Protein AF-A0A7G9RZK8-F1 (afdb_monomer_lite)

Foldseek 3Di:
DVLVVLLVLLLVLCQQVCLQQALVRDWLVNSCVSSVDHSVSVCVQDVTSLSSVVSNLVVVLVPDALVVAPALVRVVVVLVVCLVVVSRHNLRNVVVSCVVVVVDPPSVVSVVVSQLVNNCVRVVDDSVLSNVLVVLSVVSSVCSVVVNDDPVSVVVSVVCNVPVD

Sequence (165 aa):
MKANN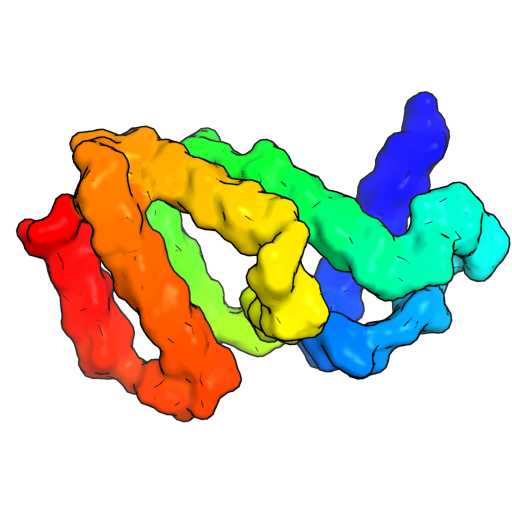AIKAIIESSKQVFITQGLNSVSMTDIVNASGYSRGGVYRYFSNVDEVFEALMMNEITNLNTENFASFNDFLQTEIFELNNIDQTLRLAGYEYMMHHREDSTLAQSIFKKHITLIQNLKQCSESQAHKIFVLLEGLTVLSLSGILDDTTLQQCINLINHEV

pLDDT: mean 94.98, std 6.45, range [56.56, 98.62]

Secondary structure (DSSP, 8-state):
-HHHHHHHHHHHHHHHHHHHH-TTT--HHHHHHHH-S-HHHHHTT-SSHHHHHHHHHHHHHHH--GGG-SSHHHHHHHHHHHHHTGGGSSHHHHHHHHHHTTTS-HHHHHHHHHHHHHHHHHHT--HHHHHHHHHHHHHHHHHHHTT---HHHHHHHHHHHHHT-

InterPro domains:
  IPR001647 DNA-binding HTH domain, TetR-type [PF00440] (10-56)
  IPR001647 DNA-binding HTH domain, TetR-type [PR00455] (10-23)
  IPR001647 DNA-binding HTH domain, TetR-type [PR00455] (31-54)
  IPR001647 DNA-binding HTH domain, TetR-type [PS50977] (4-64)
  IPR009057 Homedomain-like superfamily [SSF46689] (5-65)
  IPR050624 Nucleoid occlusion factor SlmA/HTH-type transcriptional regulator [PTHR43479] (5-66)

Radius of gyration: 17.12 Å; chains: 1; bounding box: 35×30×48 Å

Structure (mmCIF, N/CA/C/O backbone):
data_AF-A0A7G9RZK8-F1
#
_entry.id   AF-A0A7G9RZK8-F1
#
loop_
_atom_site.group_PDB
_atom_site.id
_atom_site.type_symbol
_atom_site.label_atom_id
_atom_site.label_alt_id
_atom_site.label_comp_id
_atom_site.label_asym_id
_atom_site.label_entity_id
_atom_site.label_seq_id
_atom_site.pdbx_PDB_ins_code
_atom_site.Cartn_x
_atom_site.Cartn_y
_atom_site.Cartn_z
_atom_site.occupancy
_atom_site.B_iso_or_equiv
_atom_site.auth_seq_id
_atom_site.auth_comp_id
_atom_site.auth_asym_id
_atom_site.auth_atom_id
_atom_site.pdbx_PDB_model_num
ATOM 1 N N . MET A 1 1 ? 5.409 11.933 25.435 1.00 56.56 1 MET A N 1
ATOM 2 C CA . MET A 1 1 ? 5.989 10.573 25.335 1.00 56.56 1 MET A CA 1
ATOM 3 C C . MET A 1 1 ? 4.927 9.467 25.334 1.00 56.56 1 MET A C 1
ATOM 5 O O . MET A 1 1 ? 4.815 8.797 24.323 1.00 56.56 1 MET A O 1
ATOM 9 N N . LYS A 1 2 ? 4.073 9.316 26.367 1.00 63.31 2 LYS A N 1
ATOM 10 C CA . LYS A 1 2 ? 3.030 8.256 26.406 1.00 63.31 2 LYS A CA 1
ATOM 11 C C . LYS A 1 2 ? 2.013 8.291 25.250 1.00 63.31 2 LYS A C 1
ATOM 13 O O . LYS A 1 2 ? 1.656 7.240 24.739 1.00 63.31 2 LYS A O 1
ATOM 18 N N . ALA A 1 3 ? 1.572 9.481 24.832 1.00 66.81 3 ALA A N 1
ATOM 19 C CA . ALA A 1 3 ? 0.583 9.619 23.759 1.00 66.81 3 ALA A CA 1
ATOM 20 C C . ALA A 1 3 ? 1.098 9.140 22.393 1.00 66.81 3 ALA A C 1
ATOM 22 O O . ALA A 1 3 ? 0.362 8.495 21.661 1.00 66.81 3 ALA A O 1
ATOM 23 N N . ASN A 1 4 ? 2.375 9.389 22.094 1.00 78.12 4 ASN A N 1
ATOM 24 C CA . ASN A 1 4 ? 2.973 9.000 20.818 1.00 78.12 4 ASN A CA 1
ATOM 25 C C . ASN A 1 4 ? 3.124 7.469 20.710 1.00 78.12 4 ASN A C 1
ATOM 27 O O . ASN A 1 4 ? 2.929 6.893 19.648 1.00 78.12 4 ASN A O 1
ATOM 31 N N . ASN A 1 5 ? 3.389 6.795 21.835 1.00 87.19 5 ASN A N 1
ATOM 32 C CA . ASN A 1 5 ? 3.455 5.333 21.880 1.00 87.19 5 ASN A CA 1
ATOM 33 C C . ASN A 1 5 ? 2.073 4.684 21.712 1.00 87.19 5 ASN A C 1
ATOM 35 O O . ASN A 1 5 ? 1.975 3.650 21.065 1.00 87.19 5 ASN A O 1
ATOM 39 N N . ALA A 1 6 ? 1.016 5.289 22.270 1.00 91.94 6 ALA A N 1
ATOM 40 C CA . ALA A 1 6 ? -0.349 4.790 22.106 1.00 91.94 6 ALA A CA 1
ATOM 41 C C . ALA A 1 6 ? -0.831 4.913 20.654 1.00 91.94 6 ALA A C 1
ATOM 43 O O . ALA A 1 6 ? -1.347 3.946 20.112 1.00 91.94 6 ALA A O 1
ATOM 44 N N . ILE A 1 7 ? -0.590 6.063 20.013 1.00 94.69 7 ILE A N 1
ATOM 45 C CA . ILE A 1 7 ? -0.893 6.274 18.589 1.00 94.69 7 ILE A CA 1
ATOM 46 C C . ILE A 1 7 ? -0.192 5.213 17.737 1.00 94.69 7 ILE A C 1
ATOM 48 O O . ILE A 1 7 ? -0.860 4.513 16.985 1.00 94.69 7 ILE A O 1
ATOM 52 N N . LYS A 1 8 ? 1.126 5.034 17.920 1.00 93.88 8 LYS A N 1
ATOM 53 C CA . LYS A 1 8 ? 1.900 4.007 17.207 1.00 93.88 8 LYS A CA 1
ATOM 54 C C . LYS A 1 8 ? 1.340 2.599 17.415 1.00 93.88 8 LYS A C 1
ATOM 56 O O . LYS A 1 8 ? 1.159 1.866 16.457 1.00 93.88 8 LYS A O 1
ATOM 61 N N . ALA A 1 9 ? 1.025 2.223 18.650 1.00 94.94 9 ALA A N 1
ATOM 62 C CA . ALA A 1 9 ? 0.469 0.901 18.923 1.00 94.94 9 ALA A CA 1
ATOM 63 C C . ALA A 1 9 ? -0.904 0.692 18.256 1.00 94.94 9 ALA A C 1
ATOM 65 O O . ALA A 1 9 ? -1.165 -0.385 17.722 1.00 94.94 9 ALA A O 1
ATOM 66 N N . ILE A 1 10 ? -1.765 1.716 18.243 1.00 97.25 10 ILE A N 1
ATOM 67 C CA . ILE A 1 10 ? -3.075 1.655 17.582 1.00 97.25 10 ILE A CA 1
ATOM 68 C C . ILE A 1 10 ? -2.917 1.513 16.061 1.00 97.25 10 ILE A C 1
ATOM 70 O O . ILE A 1 10 ? -3.560 0.644 15.482 1.00 97.25 10 ILE A O 1
ATOM 74 N N . ILE A 1 11 ? -2.054 2.298 15.406 1.00 96.81 11 ILE A N 1
ATOM 75 C CA . ILE A 1 11 ? -1.876 2.190 13.945 1.00 96.81 11 ILE A CA 1
ATOM 76 C C . ILE A 1 11 ? -1.259 0.841 13.541 1.00 96.81 11 ILE A C 1
ATOM 78 O O . ILE A 1 11 ? -1.770 0.195 12.632 1.00 96.81 11 ILE A O 1
ATOM 82 N N . GLU A 1 12 ? -0.235 0.361 14.259 1.00 95.50 12 GLU A N 1
ATOM 83 C CA . GLU A 1 12 ? 0.442 -0.908 13.944 1.00 95.50 12 GLU A CA 1
ATOM 84 C C . GLU A 1 12 ? -0.493 -2.110 14.129 1.00 95.50 12 GLU A C 1
ATOM 86 O O . GLU A 1 12 ? -0.536 -3.011 13.296 1.00 95.50 12 GLU A O 1
ATOM 91 N N . SER A 1 13 ? -1.308 -2.108 15.188 1.00 95.38 13 SER A N 1
ATOM 92 C CA . SER A 1 13 ? -2.320 -3.155 15.399 1.00 95.38 13 SER A CA 1
ATOM 93 C C . SER A 1 13 ? -3.457 -3.101 14.376 1.00 95.38 13 SER A C 1
ATOM 95 O O . SER A 1 13 ? -3.993 -4.142 13.997 1.00 95.38 13 SER A O 1
ATOM 97 N N . SER A 1 14 ? -3.800 -1.908 13.887 1.00 97.38 14 SER A N 1
ATOM 98 C CA . SER A 1 14 ? -4.831 -1.730 12.858 1.00 97.38 14 SER A CA 1
ATOM 99 C C . SER A 1 14 ? -4.355 -2.153 11.469 1.00 97.38 14 SER A C 1
ATOM 101 O O . SER A 1 14 ? -5.181 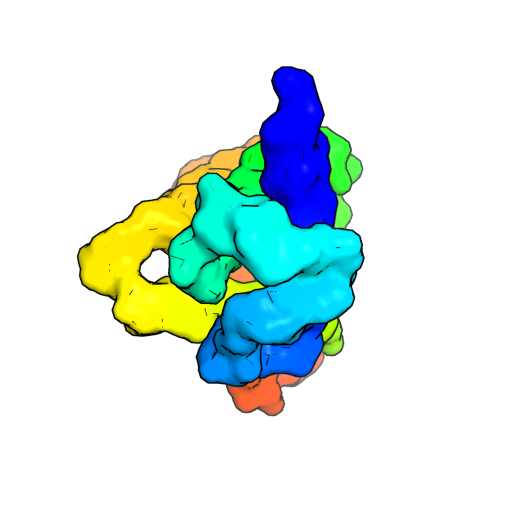-2.492 10.625 1.00 97.38 14 SER A O 1
ATOM 103 N N . LYS A 1 15 ? -3.039 -2.194 11.221 1.00 98.19 15 LYS A N 1
ATOM 104 C CA . LYS A 1 15 ? -2.464 -2.578 9.924 1.00 98.19 15 LYS A CA 1
ATOM 105 C C . LYS A 1 15 ? -2.999 -3.920 9.427 1.00 98.19 15 LYS A C 1
ATOM 107 O O . LYS A 1 15 ? -3.496 -4.000 8.309 1.00 98.19 15 LYS A O 1
ATOM 112 N N . GLN A 1 16 ? -2.981 -4.951 10.275 1.00 97.19 16 GL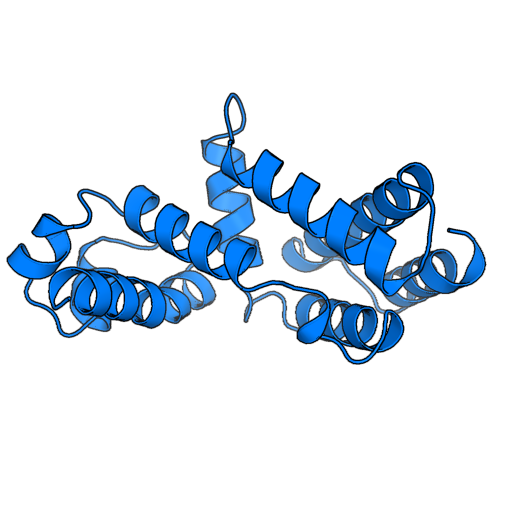N A N 1
ATOM 113 C CA . GLN A 1 16 ? -3.479 -6.277 9.891 1.00 97.19 16 GLN A CA 1
ATOM 114 C C . GLN A 1 16 ? -4.994 -6.285 9.643 1.00 97.19 16 GLN A C 1
ATOM 116 O O . GLN A 1 16 ? -5.481 -7.022 8.787 1.00 97.19 16 GLN A O 1
ATOM 121 N N . VAL A 1 17 ? -5.746 -5.457 10.371 1.00 98.12 17 VAL A N 1
ATOM 122 C CA . VAL A 1 17 ? -7.194 -5.306 10.179 1.00 98.12 17 VAL A CA 1
ATOM 123 C C . VAL A 1 17 ? -7.482 -4.757 8.777 1.00 98.12 17 VAL A C 1
ATOM 125 O O . VAL A 1 17 ? -8.286 -5.340 8.057 1.00 98.12 17 VAL A O 1
ATOM 128 N N . PHE A 1 18 ? -6.755 -3.724 8.342 1.00 98.62 18 PHE A N 1
ATOM 129 C CA . PHE A 1 18 ? -6.896 -3.167 6.992 1.00 98.62 18 PHE A CA 1
ATOM 130 C C . PHE A 1 18 ? -6.419 -4.109 5.884 1.00 98.62 18 PHE A C 1
ATOM 132 O O . PHE A 1 18 ? -7.090 -4.202 4.859 1.00 98.62 18 PHE A O 1
ATOM 139 N N . ILE A 1 19 ? -5.307 -4.826 6.089 1.00 98.31 19 ILE A N 1
ATOM 140 C CA . ILE A 1 19 ? -4.813 -5.830 5.130 1.00 98.31 19 ILE A CA 1
ATOM 141 C C . ILE A 1 19 ? -5.876 -6.911 4.895 1.00 98.31 19 ILE A C 1
ATOM 143 O O . ILE A 1 19 ? -6.170 -7.265 3.762 1.00 98.31 19 ILE A O 1
ATOM 147 N N . THR A 1 20 ? -6.485 -7.417 5.969 1.00 96.44 20 THR A N 1
ATOM 148 C CA . THR A 1 20 ? -7.386 -8.578 5.881 1.00 96.44 20 THR A CA 1
ATOM 149 C C . THR A 1 20 ? -8.798 -8.250 5.410 1.00 96.44 20 THR A C 1
ATOM 151 O O . THR A 1 20 ? -9.460 -9.124 4.857 1.00 96.44 20 THR A O 1
ATOM 154 N N . GLN A 1 21 ? -9.288 -7.034 5.658 1.00 96.81 21 GLN A N 1
ATOM 155 C CA . GLN A 1 21 ? -10.700 -6.692 5.444 1.00 96.81 21 GLN A CA 1
ATOM 156 C C . GLN A 1 21 ? -10.932 -5.647 4.343 1.00 96.81 21 GLN A C 1
ATOM 158 O O . GLN A 1 21 ? -12.068 -5.507 3.881 1.00 96.81 21 GLN A O 1
ATOM 163 N N . GLY A 1 22 ? -9.895 -4.907 3.932 1.00 97.50 22 GLY A N 1
ATOM 164 C CA . GLY A 1 22 ? -10.065 -3.653 3.192 1.00 97.50 22 GLY A CA 1
ATOM 165 C C . GLY A 1 22 ? -10.598 -2.531 4.092 1.00 97.50 22 GLY A C 1
ATOM 166 O O . GLY A 1 22 ? -11.106 -2.776 5.181 1.00 97.50 22 GLY A O 1
ATOM 167 N N . LEU A 1 23 ? -10.492 -1.278 3.660 1.00 97.19 23 LEU A N 1
ATOM 168 C CA . LEU A 1 23 ? -10.999 -0.118 4.397 1.00 97.19 23 LEU A CA 1
ATOM 169 C C . LEU A 1 23 ? -12.522 -0.179 4.568 1.00 97.19 23 LEU A C 1
ATOM 171 O O . LEU A 1 23 ? -13.032 0.061 5.661 1.00 97.19 23 LEU A O 1
ATOM 175 N N . ASN A 1 24 ? -13.245 -0.525 3.500 1.00 96.50 24 ASN A N 1
ATOM 176 C CA . ASN A 1 24 ? -14.708 -0.425 3.454 1.00 96.50 24 ASN A CA 1
ATOM 177 C C . ASN A 1 24 ? -15.426 -1.325 4.472 1.00 96.50 24 ASN A C 1
ATOM 179 O O . ASN A 1 24 ? -16.560 -1.040 4.859 1.00 96.50 24 ASN A O 1
ATOM 183 N N . SER A 1 25 ? -14.779 -2.414 4.888 1.00 97.25 25 SER A N 1
ATOM 184 C CA . SER A 1 25 ? -15.347 -3.391 5.823 1.00 97.25 25 SER A CA 1
ATOM 185 C C . SER A 1 25 ? -14.935 -3.146 7.277 1.00 97.25 25 SER A C 1
ATOM 187 O O . SER A 1 25 ? -15.498 -3.770 8.175 1.00 97.25 25 SER A O 1
ATOM 189 N N . VAL A 1 26 ? -13.972 -2.254 7.528 1.00 98.12 26 VAL A N 1
ATOM 190 C CA . VAL A 1 26 ? -13.410 -2.025 8.863 1.00 98.12 26 VAL A CA 1
ATOM 191 C C . VAL A 1 26 ? -14.268 -1.058 9.665 1.00 98.12 26 VAL A C 1
ATOM 193 O O . VAL A 1 26 ? -14.682 -0.005 9.186 1.00 98.12 26 VAL A O 1
ATOM 196 N N . SER A 1 27 ? -14.487 -1.380 10.940 1.00 98.25 27 SER A N 1
ATOM 197 C CA . SER A 1 27 ? -15.130 -0.489 11.902 1.00 98.25 27 SER A CA 1
ATOM 198 C C . SER A 1 27 ? -14.176 -0.031 13.009 1.00 98.25 27 SER A C 1
ATOM 200 O O . SER A 1 27 ? -13.192 -0.687 13.355 1.00 98.25 27 SER A O 1
ATOM 202 N N . MET A 1 28 ? -14.534 1.064 13.689 1.00 98.06 28 MET A N 1
ATOM 203 C CA . MET A 1 28 ? -13.837 1.479 14.915 1.00 98.06 28 MET A CA 1
ATOM 204 C C . MET A 1 28 ? -13.872 0.411 16.018 1.00 98.06 28 MET A C 1
ATOM 206 O O . MET A 1 28 ? -13.020 0.418 16.903 1.00 98.06 28 MET A O 1
ATOM 210 N N . THR A 1 29 ? -14.860 -0.489 16.011 1.00 98.25 29 THR A N 1
ATOM 211 C CA . THR A 1 29 ? -14.911 -1.597 16.973 1.00 98.25 29 THR A CA 1
ATOM 212 C C . THR A 1 29 ? -13.813 -2.618 16.676 1.00 98.25 29 THR A C 1
ATOM 214 O O . THR A 1 29 ? -13.164 -3.072 17.616 1.00 98.25 29 THR A O 1
ATOM 217 N N . ASP A 1 30 ? -13.545 -2.913 15.402 1.00 98.31 30 ASP A N 1
ATOM 218 C CA . ASP A 1 30 ? -12.468 -3.827 14.996 1.00 98.31 30 ASP A CA 1
ATOM 219 C C . ASP A 1 30 ? -11.102 -3.272 15.403 1.00 98.31 30 ASP A C 1
ATOM 221 O O . ASP A 1 30 ? -10.303 -3.975 16.019 1.00 98.31 30 ASP A O 1
ATOM 225 N N . ILE A 1 31 ? -10.885 -1.974 15.171 1.00 98.19 31 ILE A N 1
ATOM 226 C CA . ILE A 1 31 ? -9.670 -1.251 15.575 1.00 98.19 31 ILE A CA 1
ATOM 227 C C . ILE A 1 31 ? -9.483 -1.276 17.096 1.00 98.19 31 ILE A C 1
ATOM 229 O O . ILE A 1 31 ? -8.402 -1.592 17.594 1.00 98.19 31 ILE A O 1
ATOM 233 N N . VAL A 1 32 ? -10.539 -0.980 17.864 1.00 97.75 32 VAL A N 1
ATOM 234 C CA . VAL A 1 32 ? -10.491 -1.045 19.334 1.00 97.75 32 VAL A CA 1
ATOM 235 C C . VAL A 1 32 ? -10.103 -2.446 19.798 1.00 97.75 32 VAL A C 1
ATOM 237 O O . VAL A 1 32 ? -9.190 -2.576 20.615 1.00 97.75 32 VAL A O 1
ATOM 240 N N . ASN A 1 33 ? -10.737 -3.479 19.241 1.00 97.31 33 ASN A N 1
ATOM 241 C CA . ASN A 1 33 ? -10.473 -4.870 19.600 1.00 97.31 33 ASN A CA 1
ATOM 242 C C . ASN A 1 33 ? -9.036 -5.291 19.262 1.00 97.31 33 ASN A C 1
ATOM 244 O O . ASN A 1 33 ? -8.381 -5.917 20.093 1.00 97.31 33 ASN A O 1
ATOM 248 N N . ALA A 1 34 ? -8.531 -4.916 18.085 1.00 96.94 34 ALA A N 1
ATOM 249 C CA . ALA A 1 34 ? -7.171 -5.234 17.653 1.00 96.94 34 ALA A CA 1
ATOM 250 C C . ALA A 1 34 ? -6.100 -4.496 18.473 1.00 96.94 34 ALA A C 1
ATOM 252 O O . ALA A 1 34 ? -5.037 -5.048 18.750 1.00 96.94 34 ALA A O 1
ATOM 253 N N . SER A 1 35 ? -6.384 -3.261 18.896 1.00 95.25 35 SER A N 1
ATOM 254 C CA . SER A 1 35 ? -5.400 -2.406 19.568 1.00 95.25 35 SER A CA 1
ATOM 255 C C . SER A 1 35 ? -5.065 -2.807 21.004 1.00 95.25 35 SER A C 1
ATOM 257 O O . SER A 1 35 ? -4.029 -2.403 21.530 1.00 95.25 35 SER A O 1
ATOM 259 N N . GLY A 1 36 ? -5.954 -3.543 21.678 1.00 92.19 36 GLY A N 1
ATOM 260 C CA . GLY A 1 36 ? -5.846 -3.811 23.116 1.00 92.19 36 GLY A CA 1
ATOM 261 C C . GLY A 1 36 ? -6.041 -2.573 24.011 1.00 92.19 36 GLY A C 1
ATOM 262 O O . GLY A 1 36 ? -5.923 -2.677 25.234 1.00 92.19 36 GLY A O 1
ATOM 263 N N . TYR A 1 37 ? -6.357 -1.404 23.440 1.00 95.44 37 TYR A N 1
ATOM 264 C CA . TYR A 1 37 ? -6.718 -0.196 24.182 1.00 95.44 37 TYR A CA 1
ATOM 265 C C . TYR A 1 37 ? -8.225 -0.143 24.450 1.00 95.44 37 TYR A C 1
ATOM 267 O O . TYR A 1 37 ? -9.042 -0.716 23.733 1.00 95.44 37 TYR A O 1
ATOM 275 N N . SER A 1 38 ? -8.625 0.587 25.496 1.00 96.19 38 SER A N 1
ATOM 276 C CA . SER A 1 38 ? -10.048 0.814 25.759 1.00 96.19 38 SER A CA 1
ATOM 277 C C . SER A 1 38 ? -10.684 1.648 24.646 1.00 96.19 38 SER A C 1
ATOM 279 O O . SER A 1 38 ? -10.022 2.485 24.030 1.00 96.19 38 SER A O 1
ATOM 281 N N . ARG A 1 39 ? -12.002 1.502 24.454 1.00 96.75 39 ARG A N 1
ATOM 282 C CA . ARG A 1 39 ? -12.765 2.318 23.495 1.00 96.75 39 ARG A CA 1
ATOM 283 C C . ARG A 1 39 ? -12.500 3.815 23.696 1.00 96.75 39 ARG A C 1
ATOM 285 O O . ARG A 1 39 ? -12.073 4.487 22.770 1.00 96.75 39 ARG A O 1
ATOM 292 N N . GLY A 1 40 ? -12.650 4.326 24.920 1.00 96.62 40 GLY A N 1
ATOM 293 C CA . GLY A 1 40 ? -12.341 5.730 25.223 1.00 96.62 40 GLY A CA 1
ATOM 294 C C . GLY A 1 40 ? -10.870 6.110 24.992 1.00 96.62 40 GLY A C 1
ATOM 295 O O . GLY A 1 40 ? -10.580 7.261 24.689 1.00 96.62 40 GLY A O 1
ATOM 296 N N . GLY A 1 41 ? -9.941 5.154 25.102 1.00 95.06 41 GLY A N 1
ATOM 297 C CA . GLY A 1 41 ? -8.522 5.349 24.811 1.00 95.06 41 GLY A CA 1
ATOM 298 C C . GLY A 1 41 ? -8.224 5.520 23.322 1.00 95.06 41 GLY A C 1
ATOM 299 O O . GLY A 1 41 ? -7.440 6.399 22.979 1.00 95.06 41 GLY A O 1
ATOM 300 N N . VAL A 1 42 ? -8.869 4.739 22.450 1.00 97.38 42 VAL A N 1
ATOM 301 C CA . VAL A 1 42 ? -8.741 4.874 20.986 1.00 97.38 42 VAL A CA 1
ATOM 302 C C . VAL A 1 42 ? -9.442 6.137 20.495 1.00 97.38 42 VAL A C 1
ATOM 304 O O . VAL A 1 42 ? -8.816 6.958 19.830 1.00 97.38 42 VAL A O 1
ATOM 307 N N . TYR A 1 43 ? -10.693 6.358 20.917 1.00 97.44 43 TYR A N 1
ATOM 308 C CA . TYR A 1 43 ? -11.485 7.536 20.530 1.00 97.44 43 TYR A CA 1
ATOM 309 C C . TYR A 1 43 ? -10.909 8.867 21.032 1.00 97.44 43 TYR A C 1
ATOM 311 O O . TYR A 1 43 ? -11.305 9.933 20.574 1.00 97.44 43 TYR A O 1
ATOM 319 N N . ARG A 1 44 ? -9.957 8.831 21.971 1.00 96.75 44 ARG A N 1
ATOM 320 C CA . ARG A 1 44 ? -9.187 10.015 22.363 1.00 96.75 44 ARG A CA 1
ATOM 321 C C . ARG A 1 44 ? -8.234 10.493 21.261 1.00 96.75 44 ARG A C 1
ATOM 323 O O . ARG A 1 44 ? -7.861 11.663 21.275 1.00 96.75 44 ARG A O 1
ATOM 330 N N . TYR A 1 45 ? -7.790 9.594 20.385 1.00 96.94 45 TYR A N 1
ATOM 331 C CA . TYR A 1 45 ? -6.814 9.879 19.331 1.00 96.94 45 TYR A CA 1
ATOM 332 C C . TYR A 1 45 ? -7.422 9.870 17.935 1.00 96.94 45 TYR A C 1
ATOM 334 O O . TYR A 1 45 ? -6.958 10.635 17.100 1.00 96.94 45 TYR A O 1
ATOM 342 N N . PHE A 1 46 ? -8.424 9.021 17.706 1.00 97.88 46 PHE A N 1
ATOM 343 C CA . PHE A 1 46 ? -9.016 8.816 16.392 1.00 97.88 46 PHE A CA 1
ATOM 344 C C . PHE A 1 46 ? -10.535 8.777 16.485 1.00 97.88 46 PHE A C 1
ATOM 346 O O . PHE A 1 46 ? -11.103 7.951 17.204 1.00 97.88 46 PHE A O 1
ATOM 353 N N . SER A 1 47 ? -11.192 9.666 15.754 1.00 97.62 47 SER A N 1
ATOM 354 C CA . SER A 1 47 ? -12.646 9.825 15.767 1.00 97.62 47 SER A CA 1
ATOM 355 C C . SER A 1 47 ? -13.350 8.824 14.851 1.00 97.62 47 SER A C 1
ATOM 357 O O . SER A 1 47 ? -14.517 8.495 15.074 1.00 97.62 47 SER A O 1
ATOM 359 N N . ASN A 1 48 ? -12.657 8.353 13.815 1.00 97.94 48 ASN A N 1
ATOM 360 C CA . ASN A 1 48 ? -13.190 7.493 12.764 1.00 97.94 48 ASN A CA 1
ATOM 361 C C . ASN A 1 48 ? -12.080 6.614 12.150 1.00 97.94 48 ASN A C 1
ATOM 363 O O . ASN A 1 48 ? -10.909 6.734 12.510 1.00 97.94 48 ASN A O 1
ATOM 367 N N . VAL A 1 49 ? -12.478 5.710 11.250 1.00 98.06 49 VAL A N 1
ATOM 368 C CA . VAL A 1 49 ? -11.586 4.746 10.583 1.00 98.06 49 VAL A CA 1
ATOM 369 C C . VAL A 1 49 ? -10.588 5.447 9.657 1.00 98.06 49 VAL A C 1
ATOM 371 O O . VAL A 1 49 ? -9.417 5.068 9.650 1.00 98.06 49 VAL A O 1
ATOM 374 N N . ASP A 1 50 ? -11.022 6.492 8.950 1.00 96.69 50 ASP A N 1
ATOM 375 C CA . ASP A 1 50 ? -10.187 7.254 8.015 1.00 96.69 50 ASP A CA 1
ATOM 376 C C . ASP A 1 50 ? -9.003 7.914 8.727 1.00 96.69 50 ASP A C 1
ATOM 378 O O . ASP A 1 50 ? -7.871 7.768 8.281 1.00 96.69 50 ASP A O 1
ATOM 382 N N . GLU A 1 51 ? -9.213 8.531 9.895 1.00 97.25 51 GLU A N 1
ATOM 383 C CA . GLU A 1 51 ? -8.129 9.131 10.687 1.00 97.25 51 GLU A CA 1
ATOM 384 C C . GLU A 1 51 ? -7.079 8.088 11.117 1.00 97.25 51 GLU A C 1
ATOM 386 O O . GLU A 1 51 ? -5.881 8.382 11.155 1.00 97.25 51 GLU A O 1
ATOM 391 N N . VAL A 1 52 ? -7.505 6.856 11.433 1.00 98.12 52 VAL A N 1
ATOM 392 C CA . VAL A 1 52 ? -6.576 5.759 11.762 1.00 98.12 52 VAL A CA 1
ATOM 393 C C . VAL A 1 52 ? -5.805 5.330 10.518 1.00 98.12 52 VAL A C 1
ATOM 395 O O . VAL A 1 52 ? -4.587 5.145 10.583 1.00 98.12 52 VAL A O 1
ATOM 398 N N . PHE A 1 53 ? -6.503 5.174 9.392 1.00 97.94 53 PHE A N 1
ATOM 399 C CA . PHE A 1 53 ? -5.910 4.734 8.137 1.00 97.94 53 PHE A CA 1
ATOM 400 C C . PHE A 1 53 ? -4.919 5.762 7.578 1.00 97.94 53 PHE A C 1
ATOM 402 O O . PHE A 1 53 ? -3.800 5.405 7.217 1.00 97.94 53 PHE A O 1
ATOM 409 N N . GLU A 1 54 ? -5.270 7.047 7.585 1.00 96.50 54 GLU A N 1
ATOM 410 C CA . GLU A 1 54 ? -4.378 8.143 7.202 1.00 96.50 54 GLU A CA 1
ATOM 411 C C . GLU A 1 54 ? -3.116 8.164 8.062 1.00 96.50 54 GLU A C 1
ATOM 413 O O . GLU A 1 54 ? -2.006 8.247 7.533 1.00 96.50 54 GLU A O 1
ATOM 418 N N . ALA A 1 55 ? -3.262 8.049 9.386 1.00 96.88 55 ALA A N 1
ATOM 419 C CA . ALA A 1 55 ? -2.120 8.030 10.294 1.00 96.88 55 ALA A CA 1
ATOM 420 C C . ALA A 1 55 ? -1.208 6.818 10.051 1.00 96.88 55 ALA A C 1
ATOM 422 O O . ALA A 1 55 ? 0.018 6.960 10.076 1.00 96.88 55 ALA A O 1
ATOM 423 N N . LEU A 1 56 ? -1.790 5.646 9.777 1.00 97.81 56 LEU A N 1
ATOM 424 C CA . LEU A 1 56 ? -1.051 4.452 9.372 1.00 97.81 56 LEU A CA 1
ATOM 425 C C . LEU A 1 56 ? -0.290 4.698 8.062 1.00 97.81 56 LEU A C 1
ATOM 427 O O . LEU A 1 56 ? 0.924 4.519 8.021 1.00 97.81 56 LEU A O 1
ATOM 431 N N . MET A 1 57 ? -0.965 5.163 7.013 1.00 97.38 57 MET A N 1
ATOM 432 C CA . MET A 1 57 ? -0.340 5.372 5.706 1.00 97.38 57 MET A CA 1
ATOM 433 C C . MET A 1 57 ? 0.739 6.458 5.738 1.00 97.38 57 MET A C 1
ATOM 435 O O . MET A 1 57 ? 1.792 6.297 5.125 1.00 97.38 57 MET A O 1
ATOM 439 N N . MET A 1 58 ? 0.543 7.539 6.498 1.00 95.62 58 MET A N 1
ATOM 440 C CA . MET A 1 58 ? 1.582 8.553 6.709 1.00 95.62 58 MET A CA 1
ATOM 441 C C . MET A 1 58 ? 2.806 7.982 7.431 1.00 95.62 58 MET A C 1
ATOM 443 O O . MET A 1 58 ? 3.935 8.358 7.103 1.00 95.62 58 MET A O 1
ATOM 447 N N . ASN A 1 59 ? 2.614 7.061 8.382 1.00 95.62 59 ASN A N 1
ATOM 448 C CA . ASN A 1 59 ? 3.714 6.342 9.024 1.00 95.62 59 ASN A CA 1
ATOM 449 C C . ASN A 1 59 ? 4.464 5.463 8.007 1.00 95.62 59 ASN A C 1
ATOM 451 O O . ASN A 1 59 ? 5.687 5.566 7.927 1.00 95.62 59 ASN A O 1
ATOM 455 N N . GLU A 1 60 ? 3.761 4.690 7.171 1.00 95.94 60 GLU A N 1
ATOM 456 C CA . GLU A 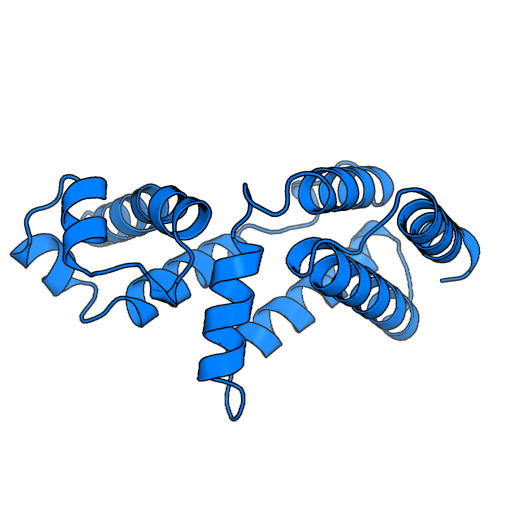1 60 ? 4.376 3.878 6.104 1.00 95.94 60 GLU A CA 1
ATOM 457 C C . GLU A 1 60 ? 5.176 4.744 5.110 1.00 95.94 60 GLU A C 1
ATOM 459 O O . GLU A 1 60 ? 6.351 4.484 4.865 1.00 95.94 60 GLU A O 1
ATOM 464 N N . ILE A 1 61 ? 4.593 5.840 4.609 1.00 95.75 61 ILE A N 1
ATOM 465 C CA . ILE A 1 61 ? 5.244 6.776 3.668 1.00 95.75 61 ILE A CA 1
ATOM 466 C C . ILE A 1 61 ? 6.483 7.432 4.288 1.00 95.75 61 ILE A C 1
ATOM 468 O O . ILE A 1 61 ? 7.499 7.637 3.617 1.00 95.75 61 ILE A O 1
ATOM 472 N N . THR A 1 62 ? 6.413 7.788 5.571 1.00 94.56 62 THR A N 1
ATOM 473 C CA . THR A 1 62 ? 7.545 8.386 6.291 1.00 94.56 62 THR A CA 1
ATOM 474 C C . THR A 1 62 ? 8.691 7.387 6.430 1.00 94.56 62 THR A C 1
ATOM 476 O O . THR A 1 62 ? 9.856 7.754 6.255 1.00 94.56 62 THR A O 1
ATOM 479 N N . ASN A 1 63 ? 8.359 6.124 6.695 1.00 94.44 63 ASN A N 1
ATOM 480 C CA . ASN A 1 63 ? 9.327 5.057 6.916 1.00 94.44 63 ASN A CA 1
ATOM 481 C C . ASN A 1 63 ? 9.886 4.463 5.615 1.00 94.44 63 ASN A C 1
ATOM 483 O O . ASN A 1 63 ? 10.969 3.892 5.661 1.00 94.44 63 ASN A O 1
ATOM 487 N N . LEU A 1 64 ? 9.213 4.645 4.474 1.00 95.19 64 LEU A N 1
ATOM 488 C CA . LEU A 1 64 ? 9.673 4.199 3.158 1.00 95.19 64 LEU A CA 1
ATOM 489 C C . LEU A 1 64 ? 10.864 5.036 2.674 1.00 95.19 64 LEU A C 1
ATOM 491 O O . LEU A 1 64 ? 10.700 6.147 2.198 1.00 95.19 64 LEU A O 1
ATOM 495 N N . ASN A 1 65 ? 12.086 4.548 2.764 1.00 94.75 65 ASN A N 1
ATOM 496 C CA . ASN A 1 65 ? 13.291 5.285 2.392 1.00 94.75 65 ASN A CA 1
ATOM 497 C C . ASN A 1 65 ? 14.237 4.404 1.573 1.00 94.75 65 ASN A C 1
ATOM 499 O O . ASN A 1 65 ? 14.109 3.185 1.529 1.00 94.75 65 ASN A O 1
ATOM 503 N N . THR A 1 66 ? 15.218 5.021 0.914 1.00 93.44 66 THR A N 1
ATOM 504 C CA . THR A 1 66 ? 16.209 4.289 0.107 1.00 93.44 66 THR A CA 1
ATOM 505 C C . THR A 1 66 ? 16.999 3.283 0.940 1.00 93.44 66 THR A C 1
ATOM 507 O O . THR A 1 66 ? 17.369 2.239 0.430 1.00 93.44 66 THR A O 1
ATOM 510 N N . GLU A 1 67 ? 17.219 3.573 2.224 1.00 94.88 67 GLU A N 1
ATOM 511 C CA . GLU A 1 67 ? 17.919 2.698 3.174 1.00 94.88 67 GLU A CA 1
ATOM 512 C C . GLU A 1 67 ? 17.176 1.383 3.455 1.00 94.88 67 GLU A C 1
ATOM 514 O O . GLU A 1 67 ? 17.785 0.438 3.951 1.00 94.88 67 GLU A O 1
ATOM 519 N N . ASN A 1 68 ? 15.881 1.298 3.130 1.00 95.38 68 ASN A N 1
ATOM 520 C CA . ASN A 1 68 ? 15.126 0.052 3.237 1.00 95.38 68 ASN A CA 1
ATOM 521 C C . ASN A 1 68 ? 15.478 -0.955 2.138 1.00 95.38 68 ASN A C 1
ATOM 523 O O . ASN A 1 68 ? 15.115 -2.118 2.277 1.00 95.38 68 ASN A O 1
ATOM 527 N N . PHE A 1 69 ? 16.172 -0.523 1.080 1.00 97.31 69 PHE A N 1
ATOM 528 C CA . PHE A 1 69 ? 16.476 -1.347 -0.083 1.00 97.31 69 PHE A CA 1
ATOM 529 C C . PHE A 1 69 ? 17.976 -1.360 -0.362 1.00 97.31 69 PHE A C 1
ATOM 531 O O . PHE A 1 69 ? 18.632 -0.320 -0.420 1.00 97.31 69 PHE A O 1
ATOM 538 N N . ALA A 1 70 ? 18.528 -2.544 -0.616 1.00 97.25 70 ALA A N 1
ATOM 539 C CA . ALA A 1 70 ? 19.935 -2.679 -0.985 1.00 97.25 70 ALA A CA 1
ATOM 540 C C . ALA A 1 70 ? 20.227 -2.127 -2.395 1.00 97.25 70 ALA A C 1
ATOM 542 O O . ALA A 1 70 ? 21.357 -1.748 -2.701 1.00 97.25 70 ALA A O 1
ATOM 543 N N . SER A 1 71 ? 19.225 -2.118 -3.280 1.00 96.94 71 SER A N 1
ATOM 544 C CA . SER A 1 71 ? 19.335 -1.629 -4.658 1.00 96.94 71 SER A CA 1
ATOM 545 C C . SER A 1 71 ? 17.959 -1.368 -5.277 1.00 96.94 71 SER A C 1
ATOM 547 O O . SER A 1 71 ? 16.933 -1.768 -4.731 1.00 96.94 71 SER A O 1
ATOM 549 N N . PHE A 1 72 ? 17.927 -0.779 -6.476 1.00 97.06 72 PHE A N 1
ATOM 550 C CA . PHE A 1 72 ? 16.693 -0.708 -7.264 1.00 97.06 72 PHE A CA 1
ATOM 551 C C . PHE A 1 72 ? 16.111 -2.091 -7.594 1.00 97.06 72 PHE A C 1
ATOM 553 O O . PHE A 1 72 ? 14.897 -2.259 -7.582 1.00 97.06 72 PHE A O 1
ATOM 560 N N . ASN A 1 73 ? 16.956 -3.098 -7.841 1.00 96.44 73 ASN A N 1
ATOM 561 C CA . ASN A 1 73 ? 16.475 -4.455 -8.095 1.00 96.44 73 ASN A CA 1
ATOM 562 C C . ASN A 1 73 ? 15.817 -5.066 -6.849 1.00 96.44 73 ASN A C 1
ATOM 564 O O . ASN A 1 73 ? 14.813 -5.748 -6.975 1.00 96.44 73 ASN A O 1
ATOM 568 N N . ASP A 1 74 ? 16.352 -4.797 -5.657 1.00 97.62 74 ASP A N 1
ATOM 569 C CA . ASP A 1 74 ? 15.769 -5.237 -4.380 1.00 97.62 74 ASP A CA 1
ATOM 570 C C . ASP A 1 74 ? 14.383 -4.611 -4.135 1.00 97.62 74 ASP A C 1
ATOM 572 O O . ASP A 1 74 ? 13.422 -5.305 -3.800 1.00 97.62 74 ASP A O 1
ATOM 576 N N . PHE A 1 75 ? 14.247 -3.315 -4.435 1.00 97.75 75 PHE A N 1
ATOM 577 C CA . PHE A 1 75 ? 12.948 -2.640 -4.474 1.00 97.75 75 PHE A CA 1
ATOM 578 C C . PHE A 1 75 ? 11.983 -3.314 -5.457 1.00 97.75 75 PHE A C 1
ATOM 580 O O . PHE A 1 75 ? 10.867 -3.657 -5.080 1.00 97.75 75 PHE A O 1
ATOM 587 N N . LEU A 1 76 ? 12.415 -3.585 -6.692 1.00 97.25 76 LEU A N 1
ATOM 588 C CA . LEU A 1 76 ? 11.562 -4.253 -7.677 1.00 97.25 76 LEU A CA 1
ATOM 589 C C . LEU A 1 76 ? 11.163 -5.672 -7.277 1.00 97.25 76 LEU A C 1
ATOM 591 O O . LEU A 1 76 ? 10.037 -6.072 -7.543 1.00 97.25 76 LEU A O 1
ATOM 595 N N . GLN A 1 77 ? 12.051 -6.441 -6.647 1.00 97.62 77 GLN A N 1
ATOM 596 C CA . GLN A 1 77 ? 11.687 -7.764 -6.138 1.00 97.62 77 GLN A CA 1
ATOM 597 C C . GLN A 1 77 ? 10.650 -7.668 -5.017 1.00 97.62 77 GLN A C 1
ATOM 599 O O . GLN A 1 77 ? 9.745 -8.497 -4.962 1.00 97.62 77 GLN A O 1
ATOM 604 N N . THR A 1 78 ? 10.737 -6.635 -4.174 1.00 97.50 78 THR A N 1
ATOM 605 C CA . THR A 1 78 ? 9.705 -6.346 -3.170 1.00 97.50 78 THR A CA 1
ATOM 606 C C . THR A 1 78 ? 8.366 -6.025 -3.839 1.00 97.50 78 THR A C 1
ATOM 608 O O . THR A 1 78 ? 7.361 -6.639 -3.492 1.00 97.50 78 THR A O 1
ATOM 611 N N . GLU A 1 79 ? 8.351 -5.165 -4.864 1.00 97.75 79 GLU A N 1
ATOM 612 C CA . GLU A 1 79 ? 7.138 -4.864 -5.643 1.00 97.75 79 GLU A CA 1
ATOM 613 C C . GLU A 1 79 ? 6.545 -6.119 -6.299 1.00 97.75 79 GLU A C 1
ATOM 615 O O . GLU A 1 79 ? 5.346 -6.360 -6.210 1.00 97.75 79 GLU A O 1
ATOM 620 N N . ILE A 1 80 ? 7.373 -6.960 -6.927 1.00 98.12 80 ILE A N 1
ATOM 621 C CA . ILE A 1 80 ? 6.937 -8.224 -7.543 1.00 98.12 80 ILE A CA 1
ATOM 622 C C . ILE A 1 80 ? 6.342 -9.165 -6.490 1.00 98.12 80 ILE A C 1
ATOM 624 O O . ILE A 1 80 ? 5.324 -9.812 -6.742 1.00 98.12 80 ILE A O 1
ATOM 628 N N . PHE A 1 81 ? 6.965 -9.263 -5.316 1.00 98.06 81 PHE A N 1
ATOM 629 C CA . PHE A 1 81 ? 6.452 -10.079 -4.222 1.00 98.06 81 PHE A CA 1
ATOM 630 C C . PHE A 1 81 ? 5.090 -9.569 -3.740 1.00 98.06 81 PHE A C 1
ATOM 632 O O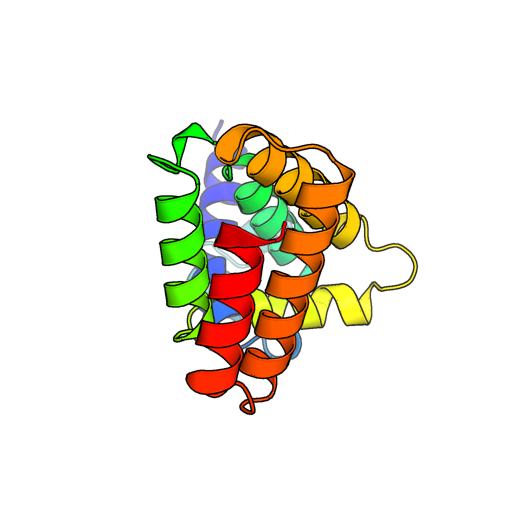 . PHE A 1 81 ? 4.157 -10.362 -3.618 1.00 98.06 81 PHE A O 1
ATOM 639 N N . GLU A 1 82 ? 4.949 -8.262 -3.522 1.00 98.00 82 GLU A N 1
ATOM 640 C CA . GLU A 1 82 ? 3.683 -7.647 -3.118 1.00 98.00 82 GLU A CA 1
ATOM 641 C C . GLU A 1 82 ? 2.588 -7.818 -4.173 1.00 98.00 82 GLU A C 1
ATOM 643 O O . GLU A 1 82 ? 1.464 -8.165 -3.829 1.00 98.00 82 GLU A O 1
ATOM 648 N N . LEU A 1 83 ? 2.905 -7.648 -5.459 1.00 98.25 83 LEU A N 1
ATOM 649 C CA . LEU A 1 83 ? 1.950 -7.843 -6.553 1.00 98.25 83 LEU A CA 1
ATOM 650 C C . LEU A 1 83 ? 1.414 -9.278 -6.612 1.00 98.25 83 LEU A C 1
ATOM 652 O O . LEU A 1 83 ? 0.241 -9.467 -6.922 1.00 98.25 83 LEU A O 1
ATOM 656 N N . ASN A 1 84 ? 2.243 -10.274 -6.295 1.00 97.31 84 ASN A N 1
ATOM 657 C CA . ASN A 1 84 ? 1.833 -11.681 -6.234 1.00 97.31 84 ASN A CA 1
ATOM 658 C C . ASN A 1 84 ? 1.064 -12.043 -4.952 1.00 97.31 84 ASN A C 1
ATOM 660 O O . ASN A 1 84 ? 0.431 -13.093 -4.900 1.00 97.31 84 ASN A O 1
ATOM 664 N N . ASN A 1 85 ? 1.124 -11.195 -3.924 1.00 97.38 85 ASN A N 1
ATOM 665 C CA . ASN A 1 85 ? 0.474 -11.396 -2.627 1.00 97.38 85 ASN A CA 1
ATOM 666 C C . ASN A 1 85 ? -0.371 -10.167 -2.271 1.00 97.38 85 ASN A C 1
ATOM 668 O O . ASN A 1 85 ? -0.334 -9.680 -1.141 1.00 97.38 85 ASN A O 1
ATOM 672 N N . ILE A 1 86 ? -1.077 -9.615 -3.263 1.00 97.44 86 ILE A N 1
ATOM 673 C CA . ILE A 1 86 ? -1.722 -8.299 -3.174 1.00 97.44 86 ILE A CA 1
ATOM 674 C C . ILE A 1 86 ? -2.750 -8.219 -2.039 1.00 97.44 86 ILE A C 1
ATOM 676 O O . ILE A 1 86 ? -2.900 -7.174 -1.405 1.00 97.44 86 ILE A O 1
ATOM 680 N N . ASP A 1 87 ? -3.404 -9.340 -1.742 1.00 95.12 87 ASP A N 1
ATOM 681 C CA . ASP A 1 87 ? -4.368 -9.547 -0.660 1.00 95.12 87 ASP A CA 1
ATOM 682 C C . ASP A 1 87 ? -3.728 -9.519 0.739 1.00 95.12 87 ASP A C 1
ATOM 684 O O . ASP A 1 87 ? -4.425 -9.373 1.738 1.00 95.12 87 ASP A O 1
ATOM 688 N N . GLN A 1 88 ? -2.401 -9.623 0.818 1.00 96.94 88 GLN A N 1
ATOM 689 C CA . GLN A 1 88 ? -1.610 -9.494 2.043 1.00 96.94 88 GLN A CA 1
ATOM 690 C C . GLN A 1 88 ? -0.968 -8.103 2.184 1.00 96.94 88 GLN A C 1
ATOM 692 O O . GLN A 1 88 ? -0.098 -7.899 3.033 1.00 96.94 88 GLN A O 1
ATOM 697 N N . THR A 1 89 ? -1.393 -7.128 1.375 1.00 98.06 89 THR A N 1
ATOM 698 C CA . THR A 1 89 ? -0.867 -5.755 1.388 1.00 98.06 89 THR A CA 1
ATOM 699 C C . THR A 1 89 ? -1.925 -4.735 1.806 1.00 98.06 89 THR A C 1
ATOM 701 O O . THR A 1 89 ? -3.123 -5.006 1.830 1.00 98.06 89 THR A O 1
ATOM 704 N N . LEU A 1 90 ? -1.491 -3.502 2.085 1.00 97.88 90 LEU A N 1
ATOM 705 C CA . LEU A 1 90 ? -2.399 -2.373 2.309 1.00 97.88 90 LEU A CA 1
ATOM 706 C C . LEU A 1 90 ? -3.000 -1.812 1.008 1.00 97.88 90 LEU A C 1
ATOM 708 O O . LEU A 1 90 ? -3.805 -0.883 1.080 1.00 97.88 90 LEU A O 1
ATOM 712 N N . ARG A 1 91 ? -2.628 -2.324 -0.178 1.00 97.44 91 ARG A N 1
ATOM 713 C CA . ARG A 1 91 ? -2.994 -1.696 -1.459 1.00 97.44 91 ARG A CA 1
ATOM 714 C C . ARG A 1 91 ? -4.503 -1.688 -1.693 1.00 97.44 91 ARG A C 1
ATOM 716 O O . ARG A 1 91 ? -5.007 -0.673 -2.159 1.00 97.44 91 ARG A O 1
ATOM 723 N N . LEU A 1 92 ? -5.237 -2.732 -1.293 1.00 97.69 92 LEU A N 1
ATOM 724 C CA . LEU A 1 92 ? -6.704 -2.734 -1.380 1.00 97.69 92 LEU A CA 1
ATOM 725 C C . LEU A 1 92 ? -7.314 -1.578 -0.572 1.00 97.69 92 LEU A C 1
ATOM 727 O O . LEU A 1 92 ? -7.989 -0.722 -1.138 1.00 97.69 92 LEU A O 1
ATOM 731 N N . ALA A 1 93 ? -7.018 -1.512 0.730 1.00 97.94 93 ALA A N 1
ATOM 732 C CA . ALA A 1 93 ? -7.514 -0.450 1.606 1.00 97.94 93 ALA A CA 1
ATOM 733 C C . ALA A 1 93 ? -7.059 0.946 1.140 1.00 97.94 93 ALA A C 1
ATOM 735 O O . ALA A 1 93 ? -7.829 1.903 1.185 1.00 97.94 93 ALA A O 1
ATOM 736 N N . GLY A 1 94 ? -5.827 1.056 0.633 1.00 96.75 94 GLY A N 1
ATOM 737 C CA . GLY A 1 94 ? -5.287 2.288 0.062 1.00 96.75 94 GLY A CA 1
ATOM 738 C C . GLY A 1 94 ? -6.082 2.765 -1.148 1.00 96.75 94 GLY A C 1
ATOM 739 O O . GLY A 1 94 ? -6.463 3.933 -1.209 1.00 96.75 94 GLY A O 1
ATOM 740 N N . TYR A 1 95 ? -6.377 1.870 -2.089 1.00 96.25 95 TYR A N 1
ATOM 741 C CA . TYR A 1 95 ? -7.184 2.189 -3.265 1.00 96.25 95 TYR A CA 1
ATOM 742 C C . TYR A 1 95 ? -8.625 2.537 -2.892 1.00 96.25 95 TYR A C 1
ATOM 744 O O . TYR A 1 95 ? -9.153 3.530 -3.391 1.00 96.25 95 TYR A O 1
ATOM 752 N N . GLU A 1 96 ? -9.242 1.795 -1.971 1.00 96.25 96 GLU A N 1
ATOM 753 C CA . GLU A 1 96 ? -10.570 2.128 -1.453 1.00 96.25 96 GLU A CA 1
ATOM 754 C C . GLU A 1 96 ? -10.590 3.532 -0.843 1.00 96.25 96 GLU A C 1
ATOM 756 O O . GLU A 1 96 ? -11.440 4.344 -1.213 1.00 96.25 96 GLU A O 1
ATOM 761 N N . TYR A 1 97 ? -9.618 3.864 0.010 1.00 96.31 97 TYR A N 1
ATOM 762 C CA . TYR A 1 97 ? -9.501 5.196 0.599 1.00 96.31 97 TYR A CA 1
ATOM 763 C C . TYR A 1 97 ? -9.348 6.280 -0.477 1.00 96.31 97 TYR A C 1
ATOM 765 O O . TYR A 1 97 ? -10.092 7.263 -0.488 1.00 96.31 97 TYR A O 1
ATOM 773 N N . MET A 1 98 ? -8.400 6.109 -1.405 1.00 94.38 98 MET A N 1
ATOM 774 C CA . MET A 1 98 ? -8.109 7.107 -2.441 1.00 94.38 98 MET A CA 1
ATOM 775 C C . MET A 1 98 ? -9.294 7.321 -3.386 1.00 94.38 98 MET A C 1
ATOM 777 O O . MET A 1 98 ? -9.537 8.451 -3.804 1.00 94.38 98 MET A O 1
ATOM 781 N N . MET A 1 99 ? -10.060 6.274 -3.702 1.00 93.25 99 MET A N 1
ATOM 782 C CA . MET A 1 99 ? -11.251 6.389 -4.545 1.00 93.25 99 MET A CA 1
ATOM 783 C C . MET A 1 99 ? -12.384 7.153 -3.855 1.00 93.25 99 MET A C 1
ATOM 785 O O . MET A 1 99 ? -13.053 7.953 -4.515 1.00 93.25 99 MET A O 1
ATOM 789 N N . HIS A 1 100 ? -12.570 6.959 -2.546 1.00 93.38 100 HIS A N 1
ATOM 790 C CA . HIS A 1 100 ? -13.539 7.725 -1.755 1.00 93.38 100 HIS A CA 1
ATOM 791 C C . HIS A 1 100 ? -13.140 9.203 -1.608 1.00 93.38 100 HIS A C 1
ATOM 793 O O . HIS A 1 100 ? -14.014 10.065 -1.568 1.00 93.38 100 HIS A O 1
ATOM 799 N N . HIS A 1 101 ? -11.837 9.509 -1.613 1.00 90.62 101 HIS A N 1
ATOM 800 C CA . HIS A 1 101 ? -11.288 10.851 -1.366 1.00 90.62 101 HIS A CA 1
ATOM 801 C C . HIS A 1 101 ? -10.657 11.511 -2.607 1.00 90.62 101 HIS A C 1
ATOM 803 O O . HIS A 1 101 ? -9.835 12.419 -2.488 1.00 90.62 101 HIS A O 1
ATOM 809 N N . ARG A 1 102 ? -11.012 11.054 -3.814 1.00 85.44 102 ARG A N 1
ATOM 810 C CA . ARG A 1 102 ? -10.281 11.350 -5.063 1.00 85.44 102 ARG A CA 1
ATOM 811 C C . ARG A 1 102 ? -10.112 12.832 -5.409 1.00 85.44 102 ARG A C 1
ATOM 813 O O . ARG A 1 102 ? -9.169 13.170 -6.114 1.00 85.44 102 ARG A O 1
ATOM 820 N N . GLU A 1 103 ? -11.036 13.692 -4.980 1.00 79.12 103 GLU A N 1
ATOM 821 C CA . GLU A 1 103 ? -11.056 15.104 -5.388 1.00 79.12 103 GLU A CA 1
ATOM 822 C C . GLU A 1 103 ? -9.937 15.906 -4.709 1.00 79.12 103 GLU A C 1
ATOM 824 O O . GLU A 1 103 ? -9.369 16.787 -5.344 1.00 79.12 103 GLU A O 1
ATOM 829 N N . ASP A 1 104 ? -9.536 15.510 -3.494 1.00 74.44 104 ASP A N 1
ATOM 830 C CA . ASP A 1 104 ? -8.558 16.228 -2.665 1.00 74.44 104 ASP A CA 1
ATOM 831 C C . ASP A 1 104 ? -7.591 15.277 -1.927 1.00 74.44 104 ASP A C 1
ATOM 833 O O . ASP A 1 104 ? -7.117 15.578 -0.829 1.00 74.44 104 ASP A O 1
ATOM 837 N N . SER A 1 105 ? -7.284 14.102 -2.497 1.00 78.19 105 SER A N 1
ATOM 838 C CA . SER A 1 105 ? -6.472 13.086 -1.805 1.00 78.19 105 SER A CA 1
ATOM 839 C C . SER A 1 105 ? -5.010 13.524 -1.628 1.00 78.19 105 SER A C 1
ATOM 841 O O . SER A 1 105 ? -4.126 13.236 -2.441 1.00 78.19 105 SER A O 1
ATOM 843 N N . THR A 1 106 ? -4.732 14.188 -0.508 1.00 89.06 106 THR A N 1
ATOM 844 C CA . THR A 1 106 ? -3.378 14.518 -0.038 1.00 89.06 106 THR A CA 1
ATOM 845 C C . THR A 1 106 ? -2.533 13.258 0.164 1.00 89.06 106 THR A C 1
ATOM 847 O O . THR A 1 106 ? -1.319 13.278 -0.066 1.00 89.06 106 THR A O 1
ATOM 850 N N . LEU A 1 107 ? -3.175 12.140 0.520 1.00 91.81 107 LEU A N 1
ATOM 851 C CA . LEU A 1 107 ? -2.539 10.835 0.627 1.00 91.81 107 LEU A CA 1
ATOM 852 C C . LEU A 1 107 ? -1.989 10.364 -0.725 1.00 91.81 107 LEU A C 1
ATOM 854 O O . LEU A 1 107 ? -0.800 10.061 -0.808 1.00 91.81 107 LEU A O 1
ATOM 858 N N . ALA A 1 108 ? -2.803 10.362 -1.787 1.00 93.31 108 ALA A N 1
ATOM 859 C CA . ALA A 1 108 ? -2.362 9.944 -3.120 1.00 93.31 108 ALA A CA 1
ATOM 860 C C . ALA A 1 108 ? -1.178 10.789 -3.621 1.00 93.31 108 ALA A C 1
ATOM 862 O O . ALA A 1 108 ? -0.189 10.255 -4.123 1.00 93.31 108 ALA A O 1
ATOM 863 N N . GLN A 1 109 ? -1.229 12.109 -3.405 1.00 93.75 109 GLN A N 1
ATOM 864 C CA . GLN A 1 109 ? -0.125 13.017 -3.744 1.00 93.75 109 GLN A CA 1
ATOM 865 C C . GLN A 1 109 ? 1.153 12.698 -2.952 1.00 93.75 109 GLN A C 1
ATOM 867 O O . GLN A 1 109 ? 2.259 12.760 -3.495 1.00 93.75 109 GLN A O 1
ATOM 872 N N . SER A 1 110 ? 1.010 12.336 -1.675 1.00 95.44 110 SER A N 1
ATOM 873 C CA . SER A 1 110 ? 2.130 11.977 -0.802 1.00 95.44 110 SER A CA 1
ATOM 874 C C . SER A 1 110 ? 2.769 10.652 -1.214 1.00 95.44 110 SER A C 1
ATOM 876 O O . SER A 1 110 ? 3.994 10.587 -1.327 1.00 95.44 110 SER A O 1
ATOM 878 N N . ILE A 1 111 ? 1.957 9.628 -1.507 1.00 96.12 111 ILE A N 1
ATOM 879 C CA . ILE A 1 111 ? 2.408 8.334 -2.043 1.00 96.12 111 ILE A CA 1
ATOM 880 C C . ILE A 1 111 ? 3.178 8.564 -3.338 1.00 96.12 111 ILE A C 1
ATOM 882 O O . ILE A 1 111 ? 4.332 8.148 -3.442 1.00 96.12 111 ILE A O 1
ATOM 886 N N . PHE A 1 112 ? 2.577 9.288 -4.283 1.00 96.38 112 PHE A N 1
ATOM 887 C CA . PHE A 1 112 ? 3.178 9.587 -5.574 1.00 96.38 112 PHE A CA 1
ATOM 888 C C . PHE A 1 112 ? 4.543 10.262 -5.421 1.00 96.38 112 PHE A C 1
ATOM 890 O O . PHE A 1 112 ? 5.565 9.721 -5.840 1.00 96.38 112 PHE A O 1
ATOM 897 N N . LYS A 1 113 ? 4.595 11.412 -4.738 1.00 97.12 113 LYS A N 1
ATOM 898 C CA . LYS A 1 113 ? 5.838 12.174 -4.553 1.00 97.12 113 LYS A CA 1
ATOM 899 C C . LYS A 1 113 ? 6.930 11.339 -3.882 1.00 97.12 113 LYS A C 1
ATOM 901 O O . LYS A 1 113 ? 8.103 11.426 -4.263 1.00 97.12 113 LYS A O 1
ATOM 906 N N . LYS A 1 114 ? 6.554 10.539 -2.880 1.00 97.81 114 LYS A N 1
ATOM 907 C CA . LYS A 1 114 ? 7.484 9.677 -2.154 1.00 97.81 114 LYS A CA 1
ATOM 908 C C . LYS A 1 114 ? 8.072 8.596 -3.062 1.00 97.81 114 LYS A C 1
ATOM 910 O O . LYS A 1 114 ? 9.293 8.455 -3.086 1.00 97.81 114 LYS A O 1
ATOM 915 N N . HIS A 1 115 ? 7.240 7.900 -3.836 1.00 97.75 115 HIS A N 1
ATOM 916 C CA . HIS A 1 115 ? 7.694 6.848 -4.748 1.00 97.75 115 HIS A CA 1
ATOM 917 C C . HIS A 1 115 ? 8.540 7.400 -5.894 1.00 97.75 115 HIS A C 1
ATOM 919 O O . HIS A 1 115 ? 9.578 6.820 -6.196 1.00 97.75 115 HIS A O 1
ATOM 925 N N . ILE A 1 116 ? 8.179 8.553 -6.472 1.00 98.25 116 ILE A N 1
ATOM 926 C CA . ILE A 1 116 ? 9.016 9.212 -7.487 1.00 98.25 116 ILE A CA 1
ATOM 927 C C . ILE A 1 116 ? 10.416 9.480 -6.929 1.00 98.25 116 ILE A C 1
ATOM 929 O O . ILE A 1 116 ? 11.408 9.064 -7.527 1.00 98.25 116 ILE A O 1
ATOM 933 N N . THR A 1 117 ? 10.502 10.083 -5.740 1.00 98.12 117 THR A N 1
ATOM 934 C CA . THR A 1 117 ? 11.791 10.373 -5.093 1.00 98.12 117 THR A CA 1
ATOM 935 C C . THR A 1 117 ? 12.582 9.091 -4.810 1.00 98.12 117 THR A C 1
ATOM 937 O O . THR A 1 117 ? 13.784 9.028 -5.066 1.00 98.12 117 THR A O 1
ATOM 940 N N . LEU A 1 118 ? 11.913 8.052 -4.298 1.00 98.31 118 LEU A N 1
ATOM 941 C CA . LEU A 1 118 ? 12.524 6.758 -4.003 1.00 98.31 118 LEU A CA 1
ATOM 942 C C . LEU A 1 118 ? 13.105 6.110 -5.268 1.00 98.31 118 LEU A C 1
ATOM 944 O O . LEU A 1 118 ? 14.277 5.741 -5.279 1.00 98.31 118 LEU A O 1
ATOM 948 N N . ILE A 1 119 ? 12.315 6.020 -6.340 1.00 98.31 119 ILE A N 1
ATOM 949 C CA . ILE A 1 119 ? 12.714 5.402 -7.609 1.00 98.31 119 ILE A CA 1
ATOM 950 C C . ILE A 1 119 ? 13.865 6.180 -8.253 1.00 98.31 119 ILE A C 1
ATOM 952 O O . ILE A 1 119 ? 14.838 5.565 -8.693 1.00 98.31 119 ILE A O 1
ATOM 956 N N . GLN A 1 120 ? 13.805 7.518 -8.273 1.00 97.69 120 GLN A N 1
ATOM 957 C CA . GLN A 1 120 ? 14.901 8.347 -8.786 1.00 97.69 120 GLN A CA 1
ATOM 958 C C . GLN A 1 120 ? 16.211 8.050 -8.063 1.00 97.69 120 GLN A C 1
ATOM 960 O O . GLN A 1 120 ? 17.236 7.853 -8.713 1.00 97.69 120 GLN A O 1
ATOM 965 N N . ASN A 1 121 ? 16.169 7.966 -6.733 1.00 97.62 121 ASN A N 1
ATOM 966 C CA . ASN A 1 121 ? 17.361 7.744 -5.926 1.00 97.62 121 ASN A CA 1
ATOM 967 C C . ASN A 1 121 ? 17.879 6.303 -6.025 1.00 97.62 121 ASN A C 1
ATOM 969 O O . ASN A 1 121 ? 19.086 6.097 -6.106 1.00 97.62 121 ASN A O 1
ATOM 973 N N . LEU A 1 122 ? 17.004 5.297 -6.044 1.00 97.69 122 LEU A N 1
ATOM 974 C CA . LEU A 1 122 ? 17.432 3.899 -6.143 1.00 97.69 122 LEU A CA 1
ATOM 975 C C . LEU A 1 122 ? 17.970 3.562 -7.537 1.00 97.69 122 LEU A C 1
ATOM 977 O O . LEU A 1 122 ? 18.997 2.895 -7.653 1.00 97.69 122 LEU A O 1
ATOM 981 N N . LYS A 1 123 ? 17.286 4.014 -8.594 1.00 96.19 123 LYS A N 1
ATOM 982 C CA . LYS A 1 123 ? 17.650 3.716 -9.987 1.00 96.19 123 LYS A CA 1
ATOM 983 C C . LYS A 1 123 ? 18.661 4.706 -10.573 1.00 96.19 123 LYS A C 1
ATOM 985 O O . LYS A 1 123 ? 19.250 4.412 -11.607 1.00 96.19 123 LYS A O 1
ATOM 990 N N . GLN A 1 124 ? 18.865 5.863 -9.937 1.00 96.50 124 GLN A N 1
ATOM 991 C CA . GLN A 1 124 ? 19.671 6.972 -10.467 1.00 96.50 124 GLN A CA 1
ATOM 992 C C . GLN A 1 124 ? 19.150 7.446 -11.836 1.00 96.50 124 GLN A C 1
ATOM 994 O O . GLN A 1 124 ? 19.899 7.575 -12.804 1.00 96.50 124 GLN A O 1
ATOM 999 N N . CYS A 1 125 ? 17.834 7.668 -11.927 1.00 96.12 125 CYS A N 1
ATOM 1000 C CA . CYS A 1 125 ? 17.145 8.027 -13.169 1.00 96.12 125 CYS A CA 1
ATOM 1001 C C . CYS A 1 125 ? 16.506 9.424 -13.114 1.00 96.12 125 CYS A C 1
ATOM 1003 O O . CYS A 1 125 ? 16.364 10.036 -12.051 1.00 96.12 125 CYS A O 1
ATOM 1005 N N . SER A 1 126 ? 16.116 9.944 -14.281 1.00 97.19 126 SER A N 1
ATOM 1006 C CA . SER A 1 126 ? 15.380 11.209 -14.362 1.00 97.19 126 SER A CA 1
ATOM 1007 C C . SER A 1 126 ? 13.982 11.089 -13.752 1.00 97.19 126 SER A C 1
ATOM 1009 O O . SER A 1 126 ? 13.393 10.010 -13.695 1.00 97.19 126 SER A O 1
ATOM 1011 N N . GLU A 1 127 ? 13.404 12.222 -13.359 1.00 97.12 127 GLU A N 1
ATOM 1012 C CA . GLU A 1 127 ? 12.029 12.277 -12.856 1.00 97.12 127 GLU A CA 1
ATOM 1013 C C . GLU A 1 127 ? 11.033 11.690 -13.867 1.00 97.12 127 GLU A C 1
ATOM 1015 O O . GLU A 1 127 ? 10.169 10.901 -13.495 1.00 97.12 127 GLU A O 1
ATOM 1020 N N . SER A 1 128 ? 11.210 11.984 -15.160 1.00 97.19 128 SER A N 1
ATOM 1021 C CA . SER A 1 128 ? 10.380 11.437 -16.241 1.00 97.19 128 SER A CA 1
ATOM 1022 C C . SER A 1 128 ? 10.442 9.906 -16.325 1.00 97.19 128 SER A C 1
ATOM 1024 O O . SER A 1 128 ? 9.423 9.257 -16.560 1.00 97.19 128 SER A O 1
ATOM 1026 N N . GLN A 1 129 ? 11.619 9.314 -16.108 1.00 97.00 129 GLN A N 1
ATOM 1027 C CA . GLN A 1 129 ? 11.782 7.858 -16.054 1.00 97.00 129 GLN A CA 1
ATOM 1028 C C . GLN A 1 129 ? 11.121 7.277 -14.802 1.00 97.00 129 GLN A C 1
ATOM 1030 O O . GLN A 1 129 ? 10.335 6.340 -14.912 1.00 97.00 129 GLN A O 1
ATOM 1035 N N . ALA A 1 130 ? 11.337 7.879 -13.630 1.00 97.88 130 ALA A N 1
ATOM 1036 C CA . ALA A 1 130 ? 10.683 7.446 -12.397 1.00 97.88 130 ALA A CA 1
ATOM 1037 C C . ALA A 1 130 ? 9.148 7.489 -12.499 1.00 97.88 130 ALA A C 1
ATOM 1039 O O . ALA A 1 130 ? 8.482 6.557 -12.055 1.00 97.88 130 ALA A O 1
ATOM 1040 N N . HIS A 1 131 ? 8.590 8.510 -13.158 1.00 97.94 131 HIS A N 1
ATOM 1041 C CA . HIS A 1 131 ? 7.154 8.607 -13.435 1.00 97.94 131 HIS A CA 1
ATOM 1042 C C . HIS A 1 131 ? 6.644 7.433 -14.268 1.00 97.94 131 HIS A C 1
ATOM 1044 O O . HIS A 1 131 ? 5.623 6.839 -13.933 1.00 97.94 131 HIS A O 1
ATOM 1050 N N . LYS A 1 132 ? 7.354 7.070 -15.340 1.00 97.88 132 LYS A N 1
ATOM 1051 C CA . LYS A 1 132 ? 6.984 5.923 -16.180 1.00 97.88 132 LYS A CA 1
ATOM 1052 C C . LYS A 1 132 ? 7.026 4.610 -15.394 1.00 97.88 132 LYS A C 1
ATOM 1054 O O . LYS A 1 132 ? 6.108 3.811 -15.528 1.00 97.88 132 LYS A O 1
ATOM 1059 N N . ILE A 1 133 ? 8.048 4.408 -14.556 1.00 98.25 133 ILE A N 1
ATOM 1060 C CA . ILE A 1 133 ? 8.153 3.219 -13.691 1.00 98.25 133 ILE A CA 1
ATOM 1061 C C . ILE A 1 133 ? 6.977 3.169 -12.721 1.00 98.25 133 ILE A C 1
ATOM 1063 O O . ILE A 1 133 ? 6.311 2.143 -12.637 1.00 98.25 133 ILE A O 1
ATOM 1067 N N . PHE A 1 134 ? 6.688 4.278 -12.038 1.00 97.94 134 PHE A N 1
ATOM 1068 C CA . PHE A 1 134 ? 5.565 4.364 -11.110 1.00 97.94 134 PHE A CA 1
ATOM 1069 C C . PHE A 1 134 ? 4.234 4.035 -11.801 1.00 97.94 134 PHE A C 1
ATOM 1071 O O . PHE A 1 134 ? 3.492 3.189 -11.322 1.00 97.94 134 PHE A O 1
ATOM 1078 N N . VAL A 1 135 ? 3.962 4.619 -12.973 1.00 97.75 135 VAL A N 1
ATOM 1079 C CA . VAL A 1 135 ? 2.736 4.336 -13.742 1.00 97.75 135 VAL A CA 1
ATOM 1080 C C . VAL A 1 135 ? 2.629 2.857 -14.129 1.00 97.75 135 VAL A C 1
ATOM 1082 O O . VAL A 1 135 ? 1.538 2.295 -14.065 1.00 97.75 135 VAL A O 1
ATOM 1085 N N . LEU A 1 136 ? 3.738 2.213 -14.508 1.00 97.88 136 LEU A N 1
ATOM 1086 C CA . LEU A 1 136 ? 3.745 0.778 -14.808 1.00 97.88 136 LEU A CA 1
ATOM 1087 C C . LEU A 1 136 ? 3.438 -0.063 -13.559 1.00 97.88 136 LEU A C 1
ATOM 1089 O O . LEU A 1 136 ? 2.620 -0.976 -13.641 1.00 97.88 136 LEU A O 1
ATOM 1093 N N . LEU A 1 137 ? 4.041 0.258 -12.410 1.00 98.06 137 LEU A N 1
ATOM 1094 C CA . LEU A 1 137 ? 3.792 -0.438 -11.141 1.00 98.06 137 LEU A CA 1
ATOM 1095 C C . LEU A 1 137 ? 2.348 -0.255 -10.645 1.00 98.06 137 LEU A C 1
ATOM 1097 O O . LEU A 1 137 ? 1.716 -1.220 -10.215 1.00 98.06 137 LEU A O 1
ATOM 1101 N N . GLU A 1 138 ? 1.784 0.947 -10.762 1.00 97.31 138 GLU A N 1
ATOM 1102 C CA . GLU A 1 138 ? 0.374 1.191 -10.431 1.00 97.31 138 GLU A CA 1
ATOM 1103 C C . GLU A 1 138 ? -0.567 0.462 -11.398 1.00 97.31 138 GLU A C 1
ATOM 1105 O O . GLU A 1 138 ? -1.567 -0.117 -10.978 1.00 97.31 138 GLU A O 1
ATOM 1110 N N . GLY A 1 139 ? -0.219 0.397 -12.687 1.00 97.75 139 GLY A N 1
ATOM 1111 C CA . GLY A 1 139 ? -0.943 -0.425 -13.656 1.00 97.75 139 GLY A CA 1
ATOM 1112 C C . GLY A 1 139 ? -0.979 -1.897 -13.240 1.00 97.75 139 GLY A C 1
ATOM 1113 O O . GLY A 1 139 ? -2.055 -2.485 -13.156 1.00 97.75 139 GLY A O 1
ATOM 1114 N N . LEU A 1 140 ? 0.178 -2.474 -12.900 1.00 98.38 140 LEU A N 1
ATOM 1115 C CA . LEU A 1 140 ? 0.275 -3.845 -12.386 1.00 98.38 140 LEU A CA 1
ATOM 1116 C C . LEU A 1 140 ? -0.525 -4.036 -11.091 1.00 98.38 140 LEU A C 1
ATOM 1118 O O . LEU A 1 140 ? -1.168 -5.069 -10.920 1.00 98.38 140 LEU A O 1
ATOM 1122 N N . THR A 1 141 ? -0.538 -3.034 -10.210 1.00 98.25 141 THR A N 1
ATOM 1123 C CA . THR A 1 141 ? -1.322 -3.052 -8.967 1.00 98.25 141 THR A CA 1
ATOM 1124 C C . THR A 1 141 ? -2.810 -3.180 -9.256 1.00 98.25 141 THR A C 1
ATOM 1126 O O . THR A 1 141 ? -3.471 -4.041 -8.681 1.00 98.25 141 THR A O 1
ATOM 1129 N N . VAL A 1 142 ? -3.338 -2.376 -10.183 1.00 97.69 142 VAL A N 1
ATOM 1130 C CA . VAL A 1 142 ? -4.749 -2.450 -10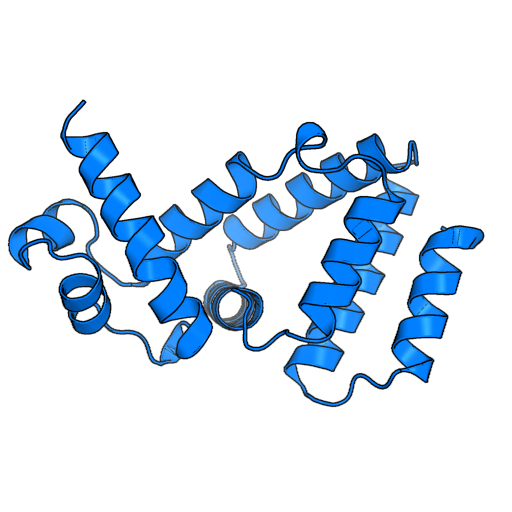.587 1.00 97.69 142 VAL A CA 1
ATOM 1131 C C . VAL A 1 142 ? -5.075 -3.808 -11.210 1.00 97.69 142 VAL A C 1
ATOM 1133 O O . VAL A 1 142 ? -6.112 -4.389 -10.888 1.00 97.69 142 VAL A O 1
ATOM 1136 N N . LEU A 1 143 ? -4.201 -4.346 -12.067 1.00 98.31 143 LEU A N 1
ATOM 1137 C CA . LEU A 1 143 ? -4.387 -5.678 -12.658 1.00 98.31 143 LEU A CA 1
ATOM 1138 C C . LEU A 1 143 ? -4.384 -6.782 -11.590 1.00 98.31 143 LEU A C 1
ATOM 1140 O O . LEU A 1 143 ? -5.200 -7.700 -11.656 1.00 98.31 143 LEU A O 1
ATOM 1144 N N . SER A 1 144 ? -3.506 -6.676 -10.589 1.00 98.19 144 SER A N 1
ATOM 1145 C CA . SER A 1 144 ? -3.431 -7.637 -9.487 1.00 98.19 144 SER A CA 1
ATOM 1146 C C . SER A 1 144 ? -4.669 -7.562 -8.587 1.00 98.19 144 SER A C 1
ATOM 1148 O O . SER A 1 144 ? -5.336 -8.573 -8.373 1.00 98.19 144 SER A O 1
ATOM 1150 N N . LEU A 1 145 ? -5.074 -6.356 -8.166 1.00 97.50 145 LEU A N 1
ATOM 1151 C CA . LEU A 1 145 ? -6.295 -6.133 -7.377 1.00 97.50 145 LEU A CA 1
ATOM 1152 C C . LEU A 1 145 ? -7.572 -6.594 -8.098 1.00 97.50 145 LEU A C 1
ATOM 1154 O O . LEU A 1 145 ? -8.543 -6.973 -7.447 1.00 97.50 145 LEU A O 1
ATOM 1158 N N . SER A 1 146 ? -7.585 -6.566 -9.433 1.00 97.06 146 SER A N 1
ATOM 1159 C CA . SER A 1 146 ? -8.709 -7.056 -10.244 1.00 97.06 146 SER A CA 1
ATOM 1160 C C . SER A 1 146 ? -8.612 -8.540 -10.616 1.00 97.06 146 SER A C 1
ATOM 1162 O O . SER A 1 146 ? -9.527 -9.063 -11.252 1.00 97.06 146 SER A O 1
ATOM 1164 N N . GLY A 1 147 ? -7.550 -9.236 -10.198 1.00 96.62 147 GLY A N 1
ATOM 1165 C CA . GLY A 1 147 ? -7.365 -10.672 -10.421 1.00 96.62 147 GLY A CA 1
ATOM 1166 C C . GLY A 1 147 ? -7.076 -11.055 -11.874 1.00 96.62 147 GLY A C 1
ATOM 1167 O O . GLY A 1 147 ? -7.316 -12.197 -12.260 1.00 96.62 147 GLY A O 1
ATOM 1168 N N . ILE A 1 148 ? -6.598 -10.111 -12.690 1.00 97.38 148 ILE A N 1
ATOM 1169 C CA . ILE A 1 148 ? -6.306 -10.325 -14.119 1.00 97.38 148 ILE A CA 1
ATOM 1170 C C . ILE A 1 148 ? -4.821 -10.165 -14.458 1.00 97.38 148 ILE A C 1
ATOM 1172 O O . ILE A 1 148 ? -4.460 -10.212 -15.632 1.00 97.38 148 ILE A O 1
ATOM 1176 N N . LEU A 1 149 ? -3.960 -9.956 -13.459 1.00 97.56 149 LEU A N 1
ATOM 1177 C CA . LEU A 1 149 ? -2.517 -9.970 -13.664 1.00 97.56 149 LEU A CA 1
ATOM 1178 C C . LEU A 1 149 ? -2.035 -11.407 -13.890 1.00 97.56 149 LEU A C 1
ATOM 1180 O O . LEU A 1 149 ? -2.130 -12.244 -12.997 1.00 97.56 149 LEU A O 1
ATOM 1184 N N . ASP A 1 150 ? -1.492 -11.671 -15.076 1.00 96.50 150 ASP A N 1
ATOM 1185 C CA . ASP A 1 150 ? -0.811 -12.923 -15.403 1.00 96.50 150 ASP A CA 1
ATOM 1186 C C . ASP A 1 150 ? 0.723 -12.759 -15.421 1.00 96.50 150 ASP A C 1
ATOM 1188 O O . ASP A 1 150 ? 1.251 -11.654 -15.600 1.00 96.50 150 ASP A O 1
ATOM 1192 N N . ASP A 1 151 ? 1.443 -13.878 -15.282 1.00 95.94 151 ASP A N 1
ATOM 1193 C CA . ASP A 1 151 ? 2.913 -13.920 -15.250 1.00 95.94 151 ASP A CA 1
ATOM 1194 C C . ASP A 1 151 ? 3.566 -13.325 -16.506 1.00 95.94 151 ASP A C 1
ATOM 1196 O O . ASP A 1 151 ? 4.653 -12.748 -16.439 1.00 95.94 151 ASP A O 1
ATOM 1200 N N . THR A 1 152 ? 2.917 -13.454 -17.668 1.00 96.56 152 THR A N 1
ATOM 1201 C CA . THR A 1 152 ? 3.453 -12.941 -18.935 1.00 96.56 152 THR A CA 1
ATOM 1202 C C . THR A 1 152 ? 3.420 -11.419 -18.934 1.00 96.56 152 THR A C 1
ATOM 1204 O O . THR A 1 152 ? 4.436 -10.784 -19.224 1.00 96.56 152 THR A O 1
ATOM 1207 N N . THR A 1 153 ? 2.280 -10.837 -18.566 1.00 96.50 153 THR A N 1
ATOM 1208 C CA . THR A 1 153 ? 2.088 -9.391 -18.439 1.00 96.50 153 THR A CA 1
ATOM 1209 C C . THR A 1 153 ? 3.035 -8.811 -17.390 1.00 96.50 153 THR A C 1
ATOM 1211 O O . THR A 1 153 ? 3.734 -7.832 -17.666 1.00 96.50 153 THR A O 1
ATOM 1214 N N . LEU A 1 154 ? 3.139 -9.455 -16.221 1.00 96.81 154 LEU A N 1
ATOM 1215 C CA . LEU A 1 154 ? 4.079 -9.060 -15.173 1.00 96.81 154 LEU A CA 1
ATOM 1216 C C . LEU A 1 154 ? 5.517 -9.033 -15.707 1.00 96.81 154 LEU A C 1
ATOM 1218 O O . LEU A 1 154 ? 6.186 -8.001 -15.633 1.00 96.81 154 LEU A O 1
ATOM 1222 N N . GLN A 1 155 ? 5.985 -10.132 -16.304 1.00 95.62 155 GLN A N 1
ATOM 1223 C CA . GLN A 1 155 ? 7.364 -10.227 -16.777 1.00 95.62 155 GLN A CA 1
ATOM 1224 C C . GLN A 1 155 ? 7.673 -9.225 -17.897 1.00 95.62 155 GLN A C 1
ATOM 1226 O O . GLN A 1 155 ? 8.766 -8.656 -17.927 1.00 95.62 155 GLN A O 1
ATOM 1231 N N . GLN A 1 156 ? 6.723 -8.971 -18.801 1.00 94.69 156 GLN A N 1
ATOM 1232 C CA . GLN A 1 156 ? 6.869 -7.947 -19.837 1.00 94.69 156 GLN A CA 1
ATOM 1233 C C . GLN A 1 156 ? 7.062 -6.557 -19.223 1.00 94.69 156 GLN A C 1
ATOM 1235 O O . GLN A 1 156 ? 8.024 -5.872 -19.570 1.00 94.69 156 GLN A O 1
ATOM 1240 N N . CYS A 1 157 ? 6.217 -6.158 -18.269 1.00 95.69 157 CYS A N 1
ATOM 1241 C CA . CYS A 1 157 ? 6.347 -4.865 -17.597 1.00 95.69 157 CYS A CA 1
ATOM 1242 C C . CYS A 1 157 ? 7.655 -4.742 -16.801 1.00 95.69 157 CYS A C 1
ATOM 1244 O O . CYS A 1 157 ? 8.310 -3.703 -16.872 1.00 95.69 157 CYS A O 1
ATOM 1246 N N . ILE A 1 158 ? 8.088 -5.796 -16.103 1.00 95.12 158 ILE A N 1
ATOM 1247 C CA . ILE A 1 158 ? 9.372 -5.793 -15.384 1.00 95.12 158 ILE A CA 1
ATOM 1248 C C . ILE A 1 158 ? 10.557 -5.651 -16.349 1.00 95.12 158 ILE A C 1
ATOM 1250 O O . ILE A 1 158 ? 11.495 -4.901 -16.070 1.00 95.12 158 ILE A O 1
ATOM 1254 N N . ASN A 1 159 ? 10.512 -6.303 -17.514 1.00 93.81 159 ASN A N 1
ATOM 1255 C CA . ASN A 1 159 ? 11.544 -6.140 -18.540 1.00 93.81 159 ASN A CA 1
ATOM 1256 C C . ASN A 1 159 ? 11.605 -4.691 -19.057 1.00 93.81 159 ASN A C 1
ATOM 1258 O O . ASN A 1 159 ? 12.699 -4.136 -19.168 1.00 93.81 159 ASN A O 1
ATOM 1262 N N . LEU A 1 160 ? 10.451 -4.055 -19.302 1.00 93.62 160 LEU A N 1
ATOM 1263 C CA . LEU A 1 160 ? 10.382 -2.639 -19.691 1.00 93.62 160 LEU A CA 1
ATOM 1264 C C . LEU A 1 160 ? 11.011 -1.734 -18.624 1.00 93.62 160 LEU A C 1
ATOM 1266 O O . LEU A 1 160 ? 11.839 -0.881 -18.944 1.00 93.62 160 LEU A O 1
ATOM 1270 N N . ILE A 1 161 ? 10.670 -1.954 -17.350 1.00 93.88 161 ILE A N 1
ATOM 1271 C CA . ILE A 1 161 ? 11.210 -1.186 -16.220 1.00 93.88 161 ILE A CA 1
ATOM 1272 C C . ILE A 1 161 ? 12.736 -1.326 -16.115 1.00 93.88 161 ILE A C 1
ATOM 1274 O O . ILE A 1 161 ? 13.411 -0.370 -15.734 1.00 93.88 161 ILE A O 1
ATOM 1278 N N . ASN A 1 162 ? 13.297 -2.495 -16.428 1.00 89.12 162 ASN A N 1
ATOM 1279 C CA . ASN A 1 162 ? 14.737 -2.731 -16.330 1.00 89.12 162 ASN A CA 1
ATOM 1280 C C . ASN A 1 162 ? 15.540 -2.148 -17.498 1.00 89.12 162 ASN A C 1
ATOM 1282 O O . ASN A 1 162 ? 16.680 -1.731 -17.285 1.00 89.12 162 ASN A O 1
ATOM 1286 N N . HIS A 1 163 ? 14.978 -2.122 -18.709 1.00 84.25 163 HIS A N 1
ATOM 1287 C CA . HIS A 1 163 ? 15.756 -1.881 -19.930 1.00 84.25 163 HIS A CA 1
ATOM 1288 C C . HIS A 1 163 ? 15.369 -0.627 -20.718 1.00 84.25 163 HIS A C 1
ATOM 1290 O O . HIS A 1 163 ? 16.222 -0.076 -21.411 1.00 84.25 163 HIS A O 1
ATOM 1296 N N . GLU A 1 164 ? 14.117 -0.179 -20.639 1.00 71.94 164 GLU A N 1
ATOM 1297 C CA . GLU A 1 164 ? 13.586 0.868 -21.528 1.00 71.94 164 GLU A CA 1
ATOM 1298 C C . GLU A 1 164 ? 13.254 2.177 -20.810 1.00 71.94 164 GLU A C 1
ATOM 1300 O O . GLU A 1 164 ? 13.139 3.235 -21.438 1.00 71.94 164 GLU A O 1
ATOM 1305 N N . VAL A 1 165 ? 13.112 2.107 -19.489 1.00 68.56 165 VAL A N 1
ATOM 1306 C CA . VAL A 1 165 ? 12.828 3.242 -18.612 1.00 68.56 165 VAL A CA 1
ATOM 1307 C C . VAL A 1 165 ? 14.008 3.478 -17.697 1.00 68.56 165 VAL A C 1
ATOM 1309 O O . VAL A 1 165 ? 14.368 4.659 -17.515 1.00 68.56 165 VAL A O 1
#

Organism: NCBI:txid225084